Protein AF-A0A1S8DE30-F1 (afdb_m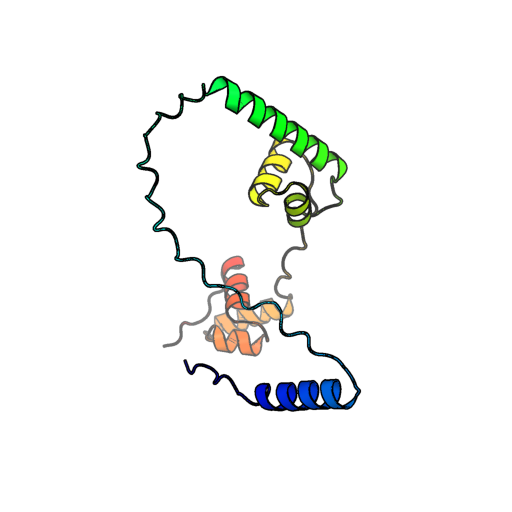onomer_lite)

Organism: NCBI:txid254161

Secondary structure (DSSP, 8-state):
-PPPP--THHHHHHHHHHHHHHHTT-------------------------PPP---HHHHHHHHHHHHHHHHHHHHHTTTTSBHHHHHHHHTS-HHHHHHHHHHHTPPPB---PPPPPPHHHHHHHHHHHHTT-BHHHHHHHHTS-HHHHHHHHHTTT--PBPP-

pLDDT: mean 80.25, std 13.82, range [50.91, 96.81]

Structure (mmCIF, N/CA/C/O backbone):
data_AF-A0A1S8DE30-F1
#
_entry.id   AF-A0A1S8DE30-F1
#
loop_
_atom_site.group_PDB
_atom_site.id
_atom_site.type_symbol
_atom_site.label_atom_id
_atom_site.label_alt_id
_atom_site.label_comp_id
_atom_site.label_asym_id
_atom_site.label_entity_id
_atom_site.label_seq_id
_atom_site.pdbx_PDB_ins_code
_atom_site.Cartn_x
_atom_site.Cartn_y
_atom_site.Cartn_z
_atom_site.occupancy
_atom_site.B_iso_or_equiv
_atom_site.auth_seq_id
_atom_site.auth_comp_id
_atom_site.auth_asym_id
_atom_site.auth_atom_id
_atom_site.pdbx_PDB_model_num
ATOM 1 N N . MET A 1 1 ? 29.738 1.395 7.035 1.00 50.91 1 MET A N 1
ATOM 2 C CA . MET A 1 1 ? 28.692 2.327 7.509 1.00 50.91 1 MET A CA 1
ATOM 3 C C . MET A 1 1 ? 29.311 3.195 8.593 1.00 50.91 1 MET A C 1
ATOM 5 O O . MET A 1 1 ? 29.483 2.715 9.705 1.00 50.91 1 MET A O 1
ATOM 9 N N . SER A 1 2 ? 29.746 4.409 8.253 1.00 53.31 2 SER A N 1
ATOM 10 C CA . SER A 1 2 ? 30.371 5.329 9.215 1.00 53.31 2 SER A CA 1
ATOM 11 C C . SER A 1 2 ? 29.299 5.981 10.086 1.00 53.31 2 SER A C 1
ATOM 13 O O . SER A 1 2 ? 28.306 6.486 9.565 1.00 53.31 2 SER A O 1
ATOM 15 N N . ARG A 1 3 ? 29.472 5.931 11.411 1.00 54.84 3 ARG A N 1
ATOM 16 C CA . ARG A 1 3 ? 28.614 6.641 12.370 1.00 54.84 3 ARG A CA 1
ATOM 17 C C . ARG A 1 3 ? 28.909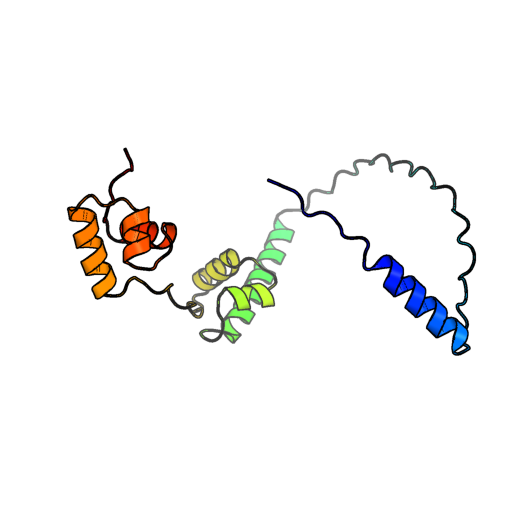 8.147 12.297 1.00 54.84 3 ARG A C 1
ATOM 19 O O . ARG A 1 3 ? 30.087 8.495 12.227 1.00 54.84 3 ARG A O 1
ATOM 26 N N . PRO A 1 4 ? 27.899 9.033 12.332 1.00 60.19 4 PRO A N 1
ATOM 27 C CA . PRO A 1 4 ? 28.143 10.464 12.463 1.00 60.19 4 PRO A CA 1
ATOM 28 C C . PRO A 1 4 ? 28.728 10.768 13.850 1.00 60.19 4 PRO A C 1
ATOM 30 O O . PRO A 1 4 ? 28.232 10.266 14.861 1.00 60.19 4 PRO A O 1
ATOM 33 N N . ALA A 1 5 ? 29.800 11.561 13.882 1.00 67.19 5 ALA A N 1
ATOM 34 C CA . ALA A 1 5 ? 30.389 12.079 15.110 1.00 67.19 5 ALA A CA 1
ATOM 35 C C . ALA A 1 5 ? 29.410 13.060 15.777 1.00 67.19 5 ALA A C 1
ATOM 37 O O . ALA A 1 5 ? 28.785 13.880 15.107 1.00 67.19 5 ALA A O 1
ATOM 38 N N . ILE A 1 6 ? 29.242 12.946 17.094 1.00 62.69 6 ILE A N 1
ATOM 39 C CA . ILE A 1 6 ? 28.456 13.899 17.880 1.00 62.69 6 ILE A CA 1
ATOM 40 C C . ILE A 1 6 ? 29.350 15.123 18.082 1.00 62.69 6 ILE A C 1
ATOM 42 O O . ILE A 1 6 ? 30.316 15.063 18.838 1.00 62.69 6 ILE A O 1
ATOM 46 N N . ASN A 1 7 ? 29.064 16.206 17.362 1.00 64.06 7 ASN A N 1
ATOM 47 C CA . ASN A 1 7 ? 29.792 17.464 17.502 1.00 64.06 7 ASN A CA 1
ATOM 48 C C . ASN A 1 7 ? 29.412 18.132 18.835 1.00 64.06 7 ASN A C 1
ATOM 50 O O . ASN A 1 7 ? 28.236 18.405 19.083 1.00 64.06 7 ASN A O 1
ATOM 54 N N . ASN A 1 8 ? 30.415 18.407 19.673 1.00 60.25 8 ASN A N 1
ATOM 55 C CA . ASN A 1 8 ? 30.275 19.068 20.978 1.00 60.25 8 ASN A CA 1
ATOM 56 C C . ASN A 1 8 ? 30.075 20.593 20.885 1.00 60.25 8 ASN A C 1
ATOM 58 O O . ASN A 1 8 ? 30.008 21.257 21.905 1.00 60.25 8 ASN A O 1
ATOM 62 N N . GLU A 1 9 ? 29.919 21.169 19.693 1.00 61.28 9 GLU A N 1
ATOM 63 C CA . GLU A 1 9 ? 29.808 22.628 19.496 1.00 61.28 9 GLU A CA 1
ATOM 64 C C . GLU A 1 9 ? 28.653 23.274 20.289 1.00 61.28 9 GLU A C 1
ATOM 66 O O . GLU A 1 9 ? 28.696 24.452 20.623 1.00 61.28 9 GLU A O 1
ATOM 71 N N . LYS A 1 10 ? 27.624 22.496 20.647 1.00 60.91 10 LYS A N 1
ATOM 72 C CA . LYS A 1 10 ? 26.464 22.979 21.413 1.00 60.91 10 LYS A CA 1
ATOM 73 C C . LYS A 1 10 ? 26.719 23.150 22.915 1.00 60.91 10 LYS A C 1
ATOM 75 O O . LYS A 1 10 ? 25.880 23.753 23.580 1.00 60.91 10 LYS A O 1
ATOM 80 N N . SER A 1 11 ? 27.801 22.599 23.476 1.00 62.44 11 SER A N 1
ATOM 81 C CA . SER A 1 11 ? 28.077 22.737 24.915 1.00 62.44 11 SER A CA 1
ATOM 82 C C . SER A 1 11 ? 28.593 24.126 25.278 1.00 62.44 11 SER A C 1
ATOM 84 O O . SER A 1 11 ? 28.222 24.652 26.327 1.00 62.44 11 SER A O 1
ATOM 86 N N . ASP A 1 12 ? 29.389 24.735 24.400 1.00 67.44 12 ASP A N 1
ATOM 87 C CA . ASP A 1 12 ? 29.989 26.051 24.646 1.00 67.44 12 ASP A CA 1
ATOM 88 C C . ASP A 1 12 ? 28.938 27.168 24.561 1.00 67.44 12 ASP A C 1
ATOM 90 O O . ASP A 1 12 ? 28.924 28.092 25.375 1.00 67.44 12 ASP A O 1
ATOM 94 N N . ASP A 1 13 ? 27.979 27.018 23.646 1.00 71.94 13 ASP A N 1
ATOM 95 C CA . ASP A 1 13 ? 26.865 27.954 23.455 1.00 71.94 13 ASP A CA 1
ATOM 96 C C . ASP A 1 13 ? 25.916 27.974 24.673 1.00 71.94 13 ASP A C 1
ATOM 98 O O . ASP A 1 13 ? 25.421 29.016 25.108 1.00 71.94 13 ASP A O 1
ATOM 102 N N . LEU A 1 14 ? 25.734 26.811 25.308 1.00 75.19 14 LEU A N 1
ATOM 103 C CA . LEU A 1 14 ? 24.974 26.655 26.550 1.00 75.19 14 LEU A CA 1
ATOM 104 C C . LEU A 1 14 ? 25.654 27.361 27.731 1.00 75.19 14 LEU A C 1
ATOM 106 O O . LEU A 1 14 ? 24.980 28.014 28.530 1.00 75.19 14 LEU A O 1
ATOM 110 N N . ALA A 1 15 ? 26.982 27.271 27.834 1.00 76.38 15 ALA A N 1
ATOM 111 C CA . ALA A 1 15 ? 27.740 27.949 28.882 1.00 76.38 15 ALA A CA 1
ATOM 112 C C . ALA A 1 15 ? 27.656 29.479 28.744 1.00 76.38 15 ALA A C 1
ATOM 114 O O . ALA A 1 15 ? 27.443 30.177 29.740 1.00 76.38 15 ALA A O 1
ATOM 115 N N . ALA A 1 16 ? 27.738 29.995 27.514 1.00 79.06 16 ALA A N 1
ATOM 116 C CA . ALA A 1 16 ? 27.579 31.419 27.229 1.00 79.06 16 ALA A CA 1
ATOM 117 C C . ALA A 1 16 ? 26.173 31.932 27.596 1.00 79.06 16 ALA A C 1
ATOM 119 O O . ALA A 1 16 ? 26.042 32.981 28.230 1.00 79.06 16 ALA A O 1
ATOM 120 N N . GLN A 1 17 ? 25.120 31.171 27.280 1.00 76.56 17 GLN A N 1
ATOM 121 C CA . GLN A 1 17 ? 23.740 31.522 27.639 1.00 76.56 17 GLN A CA 1
ATOM 122 C C . GLN A 1 17 ? 23.504 31.535 29.155 1.00 76.56 17 GLN A C 1
ATOM 124 O O . GLN A 1 17 ? 22.861 32.449 29.673 1.00 76.56 17 GLN A O 1
ATOM 129 N N . VAL A 1 18 ? 24.052 30.559 29.883 1.00 78.81 18 VAL A N 1
ATOM 130 C CA . VAL A 1 18 ? 23.961 30.493 31.351 1.00 78.81 18 VAL A CA 1
ATOM 131 C C . VAL A 1 18 ? 24.699 31.668 32.003 1.00 78.81 18 VAL A C 1
ATOM 133 O O . VAL A 1 18 ? 24.181 32.278 32.945 1.00 78.81 18 VAL A O 1
ATOM 136 N N . ALA A 1 19 ? 25.872 32.038 31.481 1.00 78.00 19 ALA A N 1
ATOM 137 C CA . ALA A 1 19 ? 26.628 33.197 31.949 1.00 78.00 19 ALA A CA 1
ATOM 138 C C . ALA A 1 19 ? 25.876 34.515 31.697 1.00 78.00 19 ALA A C 1
ATOM 140 O O . ALA A 1 19 ? 25.753 35.330 32.612 1.00 78.00 19 ALA A O 1
ATOM 141 N N . ALA A 1 20 ? 25.303 34.699 30.503 1.00 80.31 20 ALA A N 1
ATOM 142 C CA . ALA A 1 20 ? 24.502 35.876 30.167 1.00 80.31 20 ALA A CA 1
ATOM 143 C C . ALA A 1 20 ? 23.244 35.999 31.047 1.00 80.31 20 ALA A C 1
ATOM 145 O O . ALA A 1 20 ? 22.943 37.081 31.549 1.00 80.31 20 ALA A O 1
ATOM 146 N N . PHE A 1 21 ? 22.543 34.888 31.298 1.00 78.31 21 PHE A N 1
ATOM 147 C CA . PHE A 1 21 ? 21.377 34.855 32.185 1.00 78.31 21 PHE A CA 1
ATOM 148 C C . PHE A 1 21 ? 21.735 35.228 33.632 1.00 78.31 21 PHE A C 1
ATOM 150 O O . PHE A 1 21 ? 21.004 35.972 34.286 1.00 78.31 21 PHE A O 1
ATOM 157 N N . THR A 1 22 ? 22.889 34.761 34.114 1.00 76.38 22 THR A N 1
ATOM 158 C CA . THR A 1 22 ? 23.388 35.085 35.459 1.00 76.38 22 THR A CA 1
ATOM 159 C C . THR A 1 22 ? 23.822 36.554 35.556 1.00 76.38 22 THR A C 1
ATOM 161 O O . THR A 1 22 ? 23.494 37.227 36.531 1.00 76.38 22 THR A O 1
ATOM 164 N N . ALA A 1 23 ? 24.492 37.091 34.528 1.00 75.56 23 ALA A N 1
ATOM 165 C CA . ALA A 1 23 ? 24.894 38.500 34.456 1.00 75.56 23 ALA A CA 1
ATOM 166 C C . ALA A 1 23 ? 23.694 39.464 34.388 1.00 75.56 23 ALA A C 1
ATOM 168 O O . ALA A 1 23 ? 23.752 40.559 34.941 1.00 75.56 23 ALA A O 1
ATOM 169 N N . ALA A 1 24 ? 22.582 39.039 33.781 1.00 76.81 24 ALA A N 1
ATOM 170 C CA . ALA A 1 24 ? 21.322 39.784 33.741 1.00 76.81 24 ALA A CA 1
ATOM 171 C C . ALA A 1 24 ? 20.538 39.767 35.075 1.00 76.81 24 ALA A C 1
ATOM 173 O O . ALA A 1 24 ? 19.397 40.225 35.127 1.00 76.81 24 ALA A O 1
ATOM 174 N N . GLY A 1 25 ? 21.118 39.230 36.155 1.00 76.25 25 GLY A N 1
ATOM 175 C CA . GLY A 1 25 ? 20.482 39.144 37.473 1.00 76.25 25 GLY A CA 1
ATOM 176 C C . GLY A 1 25 ? 19.548 37.942 37.646 1.00 76.25 25 GLY A C 1
ATOM 177 O O . GLY A 1 25 ? 18.844 37.849 38.655 1.00 76.25 25 GLY A O 1
ATOM 178 N N . GLY A 1 26 ? 19.540 37.003 36.695 1.00 71.12 26 GLY A N 1
ATOM 179 C CA . GLY A 1 26 ? 18.813 35.745 36.808 1.00 71.12 26 GLY A CA 1
ATOM 180 C C . GLY A 1 26 ? 19.397 34.868 37.917 1.00 71.12 26 GLY A C 1
ATOM 181 O O . GLY A 1 26 ? 20.573 34.509 37.898 1.00 71.12 26 GLY A O 1
ATOM 182 N N . LYS A 1 27 ? 18.575 34.491 38.900 1.00 73.06 27 LYS A N 1
ATOM 183 C CA . LYS A 1 27 ? 18.971 33.534 39.943 1.00 73.06 27 LYS A CA 1
ATOM 184 C C . LYS A 1 27 ? 18.755 32.108 39.451 1.00 73.06 27 LYS A C 1
ATOM 186 O O . LYS A 1 27 ? 17.619 31.649 39.349 1.00 73.06 27 LYS A O 1
ATOM 191 N N . ILE A 1 28 ? 19.846 31.388 39.212 1.00 67.25 28 ILE A N 1
ATOM 192 C CA . ILE A 1 28 ? 19.812 29.935 39.032 1.00 67.25 28 ILE A CA 1
ATOM 193 C C . ILE A 1 28 ? 19.680 29.321 40.423 1.00 67.25 28 ILE A C 1
ATOM 195 O O . ILE A 1 28 ? 20.636 29.249 41.193 1.00 67.25 28 ILE A O 1
ATOM 199 N N . THR A 1 29 ? 18.464 28.919 40.775 1.00 67.12 29 THR A N 1
ATOM 200 C CA . THR A 1 29 ? 18.223 28.134 41.982 1.00 67.12 29 THR A CA 1
ATOM 201 C C . THR A 1 29 ? 18.717 26.717 41.714 1.00 67.12 29 THR A C 1
ATOM 203 O O . THR A 1 29 ? 18.070 25.942 41.014 1.00 67.12 29 THR A O 1
ATOM 206 N N . GLN A 1 30 ? 19.903 26.379 42.231 1.00 62.41 30 GLN A N 1
ATOM 207 C CA . GLN A 1 30 ? 20.308 24.981 42.332 1.00 62.41 30 GLN A CA 1
ATOM 208 C C . GLN A 1 30 ? 19.260 24.282 43.198 1.00 62.41 30 GLN A C 1
ATOM 210 O O . GLN A 1 30 ? 19.099 24.601 44.378 1.00 62.41 30 GLN A O 1
ATOM 215 N N . GLY A 1 31 ? 18.472 23.409 42.570 1.00 64.31 31 GLY A N 1
ATOM 216 C CA . GLY A 1 31 ? 17.472 22.614 43.268 1.00 64.31 31 GLY A CA 1
ATOM 217 C C . GLY A 1 31 ? 18.119 21.828 44.414 1.00 64.31 31 GLY A C 1
ATOM 218 O O . GLY A 1 31 ? 19.320 21.553 44.365 1.00 64.31 31 GLY A O 1
ATOM 219 N N . PRO A 1 32 ? 17.348 21.480 45.456 1.00 63.12 32 PRO A N 1
ATOM 220 C CA . PRO A 1 32 ? 17.868 20.766 46.612 1.00 63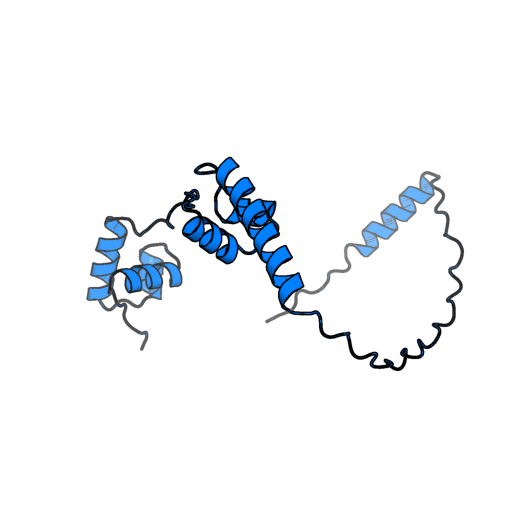.12 32 PRO A CA 1
ATOM 221 C C . PRO A 1 32 ? 18.627 19.512 46.175 1.00 63.12 32 PRO A C 1
ATOM 223 O O . PRO A 1 32 ? 18.161 18.759 45.318 1.00 63.12 32 PRO A O 1
ATOM 226 N N . GLU A 1 33 ? 19.801 19.312 46.773 1.00 63.75 33 GLU A N 1
ATOM 227 C CA . GLU A 1 33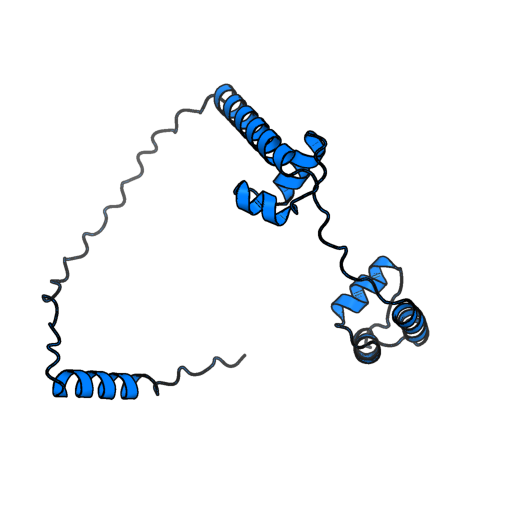 ? 20.683 18.183 46.508 1.00 63.75 33 GLU A CA 1
ATOM 228 C C . GLU A 1 33 ? 19.894 16.877 46.693 1.00 63.75 33 GLU A C 1
ATOM 230 O O . GLU A 1 33 ? 19.475 16.518 47.800 1.00 63.75 33 GLU A O 1
ATOM 235 N N . LEU A 1 34 ? 19.605 16.197 45.579 1.00 64.81 34 LEU A N 1
ATOM 236 C CA . LEU A 1 34 ? 18.883 14.932 45.585 1.00 64.81 34 LEU A CA 1
ATOM 237 C C . LEU A 1 34 ? 19.763 13.898 46.285 1.00 64.81 34 LEU A C 1
ATOM 239 O O . LEU A 1 34 ? 20.631 13.284 45.665 1.00 64.81 34 LEU A O 1
ATOM 243 N N . LYS A 1 35 ? 19.527 13.694 47.586 1.00 69.00 35 LYS A N 1
ATOM 244 C CA . LYS A 1 35 ? 20.084 12.563 48.330 1.00 69.00 35 LYS A CA 1
ATOM 245 C C . LYS A 1 35 ? 19.737 11.301 47.552 1.00 69.00 35 LYS A C 1
ATOM 247 O O . LYS A 1 35 ? 18.564 10.935 47.459 1.00 69.00 35 LYS A O 1
ATOM 252 N N . GLN A 1 36 ? 20.747 10.661 46.963 1.00 62.53 36 GLN A N 1
ATOM 253 C CA . GLN A 1 36 ? 20.568 9.383 46.290 1.00 62.53 36 GLN A CA 1
ATOM 254 C C . GLN A 1 36 ? 20.073 8.381 47.327 1.00 62.53 36 GLN A C 1
ATOM 256 O O . GLN A 1 36 ? 20.827 7.891 48.166 1.00 62.53 36 GLN A O 1
ATOM 261 N N . VAL A 1 37 ? 18.770 8.115 47.299 1.00 69.50 37 VAL A N 1
ATOM 262 C CA . VAL A 1 37 ? 18.167 7.069 48.113 1.00 69.50 37 VAL A CA 1
ATOM 263 C C . VAL A 1 37 ? 18.811 5.757 47.665 1.00 69.50 37 VAL A C 1
ATOM 265 O O . VAL A 1 37 ? 18.779 5.467 46.463 1.00 69.50 37 VAL A O 1
ATOM 268 N N . PRO A 1 38 ? 19.394 4.958 48.579 1.00 70.50 38 PRO A N 1
ATOM 269 C CA . PRO A 1 38 ? 19.910 3.646 48.238 1.00 70.50 38 PRO A CA 1
ATOM 270 C C . PRO A 1 38 ? 18.811 2.882 47.515 1.00 70.50 38 PRO A C 1
ATOM 272 O O . PRO A 1 38 ? 17.710 2.700 48.044 1.00 70.50 38 PRO A O 1
ATOM 275 N N . ARG A 1 39 ? 19.088 2.499 46.267 1.00 63.56 39 ARG A N 1
ATOM 276 C CA . ARG A 1 39 ? 18.155 1.754 45.430 1.00 63.56 39 ARG A CA 1
ATOM 277 C C . ARG A 1 39 ? 17.817 0.474 46.183 1.00 63.56 39 ARG A C 1
ATOM 279 O O . ARG A 1 39 ? 18.631 -0.445 46.221 1.00 63.56 39 ARG A O 1
ATOM 286 N N . ARG A 1 40 ? 16.636 0.431 46.815 1.00 65.00 40 ARG A N 1
ATOM 287 C CA . ARG A 1 40 ? 16.109 -0.794 47.418 1.00 65.00 40 ARG A CA 1
ATOM 288 C C . ARG A 1 40 ? 16.236 -1.877 46.357 1.00 65.00 40 ARG A C 1
ATOM 290 O O . ARG A 1 40 ? 15.678 -1.725 45.266 1.00 65.00 40 ARG A O 1
ATOM 297 N N . GLN A 1 41 ? 17.004 -2.926 46.653 1.00 65.88 41 GLN A N 1
ATOM 298 C CA . GLN A 1 41 ? 16.962 -4.137 45.853 1.00 65.88 41 GLN A CA 1
ATOM 299 C C . GLN A 1 41 ? 15.502 -4.562 45.854 1.00 65.88 41 GLN A C 1
ATOM 301 O O . GLN A 1 41 ? 14.922 -4.857 46.900 1.00 65.88 41 GLN A O 1
ATOM 306 N N . ARG A 1 42 ? 14.875 -4.439 44.687 1.00 62.00 42 ARG A N 1
ATOM 307 C CA . ARG A 1 42 ? 13.512 -4.882 44.472 1.00 62.00 42 ARG A CA 1
ATOM 308 C C . ARG A 1 42 ? 13.599 -6.389 44.636 1.00 62.00 42 ARG A C 1
ATOM 310 O O . ARG A 1 42 ? 14.056 -7.062 43.720 1.00 62.00 42 ARG A O 1
ATOM 317 N N . SER A 1 43 ? 13.262 -6.897 45.818 1.00 65.62 43 SER A N 1
ATOM 318 C CA . SER A 1 43 ? 12.930 -8.302 45.959 1.00 65.62 43 SER A CA 1
ATOM 319 C C . SER A 1 43 ? 11.860 -8.545 44.911 1.00 65.62 43 SER A C 1
ATOM 321 O O . SER A 1 43 ? 10.789 -7.932 44.944 1.00 65.62 43 SER A O 1
ATOM 323 N N . GLU A 1 44 ? 12.219 -9.312 43.884 1.00 59.06 44 GLU A N 1
ATOM 324 C CA . GLU A 1 44 ? 11.258 -9.740 42.889 1.00 59.06 44 GLU A CA 1
ATOM 325 C C . GLU A 1 44 ? 10.106 -10.353 43.681 1.00 59.06 44 GLU A C 1
ATOM 327 O O . GLU A 1 44 ? 10.357 -11.220 44.528 1.00 59.06 44 GLU A O 1
ATOM 332 N N . PRO A 1 45 ? 8.863 -9.866 43.524 1.00 58.94 45 PRO A N 1
ATOM 333 C CA . PRO A 1 45 ? 7.743 -10.575 44.094 1.00 58.94 45 PRO A CA 1
ATOM 334 C C . PRO A 1 45 ? 7.795 -11.945 43.437 1.00 58.94 45 PRO A C 1
ATOM 336 O O . PRO A 1 45 ? 7.502 -12.066 42.248 1.00 58.94 45 PRO A O 1
ATOM 339 N N . LYS A 1 46 ? 8.259 -12.946 44.197 1.00 58.72 46 LYS A N 1
ATOM 340 C CA . LYS A 1 46 ? 8.206 -14.356 43.836 1.00 58.72 46 LYS A CA 1
ATOM 341 C C . LYS A 1 46 ? 6.772 -14.544 43.395 1.00 58.72 46 LYS A C 1
ATOM 343 O O . LYS A 1 46 ? 5.869 -14.394 44.220 1.00 58.72 46 LYS A O 1
ATOM 348 N N . ALA A 1 47 ? 6.579 -14.666 42.085 1.00 53.84 47 ALA A N 1
ATOM 349 C CA . ALA A 1 47 ? 5.269 -14.725 41.489 1.00 53.84 47 ALA A CA 1
ATOM 350 C C . ALA A 1 47 ? 4.611 -15.944 42.117 1.00 53.84 47 ALA A C 1
ATOM 352 O O . ALA A 1 47 ? 4.890 -17.078 41.744 1.00 53.84 47 ALA A O 1
ATOM 353 N N . ALA A 1 48 ? 3.797 -15.709 43.143 1.00 56.34 48 ALA A N 1
ATOM 354 C CA . ALA A 1 48 ? 2.768 -16.639 43.503 1.00 56.34 48 ALA A CA 1
ATOM 355 C C . ALA A 1 48 ? 1.926 -16.689 42.235 1.00 56.34 48 ALA A C 1
ATOM 357 O O . ALA A 1 48 ? 1.167 -15.756 41.955 1.00 56.34 48 ALA A O 1
ATOM 358 N N . GLU A 1 49 ? 2.175 -17.711 41.418 1.00 57.78 49 GLU A N 1
ATOM 359 C CA . GLU A 1 49 ? 1.262 -18.229 40.416 1.00 57.78 49 GLU A CA 1
ATOM 360 C C . GLU A 1 49 ? -0.057 -18.481 41.140 1.00 57.78 49 GLU A C 1
ATOM 362 O O . GLU A 1 49 ? -0.395 -19.584 41.553 1.00 57.78 49 GLU A O 1
ATOM 367 N N . ARG A 1 50 ? -0.819 -17.413 41.366 1.00 57.38 50 ARG A N 1
ATOM 368 C CA . ARG A 1 50 ? -2.251 -17.542 41.478 1.00 57.38 50 ARG A CA 1
ATOM 369 C C . ARG A 1 50 ? -2.654 -18.010 40.088 1.00 57.38 50 ARG A C 1
ATOM 371 O O . ARG A 1 50 ? -2.447 -17.236 39.144 1.00 57.38 50 ARG A O 1
ATOM 378 N N . PRO A 1 51 ? -3.158 -19.244 39.923 1.00 60.75 51 PRO A N 1
ATOM 379 C CA . PRO A 1 51 ? -3.739 -19.629 38.653 1.00 60.75 51 PRO A CA 1
ATOM 380 C C . PRO A 1 51 ? -4.768 -18.552 38.328 1.00 60.75 51 PRO A C 1
ATOM 382 O O . PRO A 1 51 ? -5.653 -18.262 39.139 1.00 60.75 51 PRO A O 1
ATOM 385 N N . ARG A 1 52 ? -4.589 -17.871 37.190 1.00 61.75 52 ARG A N 1
ATOM 386 C CA . ARG A 1 52 ? -5.627 -16.969 36.695 1.00 61.75 52 ARG A CA 1
ATOM 387 C C . ARG A 1 52 ? -6.888 -17.828 36.640 1.00 61.75 52 ARG A C 1
ATOM 389 O O . ARG A 1 52 ? -6.823 -18.892 36.020 1.00 61.75 52 ARG A O 1
ATOM 396 N N . PRO A 1 53 ? -7.984 -17.449 37.320 1.00 63.97 53 PRO A N 1
ATOM 397 C CA . PRO A 1 53 ? -9.208 -18.219 37.206 1.00 63.97 53 PRO A CA 1
ATOM 398 C C . PRO A 1 53 ? -9.522 -18.320 35.709 1.00 63.97 53 PRO A C 1
ATOM 400 O O . PRO A 1 53 ? -9.405 -17.301 35.019 1.00 63.97 53 PRO A O 1
ATOM 403 N N . PRO A 1 54 ? -9.819 -19.520 35.180 1.00 60.03 54 PRO A N 1
ATOM 404 C CA . PRO A 1 54 ? -10.136 -19.672 33.771 1.00 60.03 54 PRO A CA 1
ATOM 405 C C . PRO A 1 54 ? -11.303 -18.736 33.476 1.00 60.03 54 PRO A C 1
ATOM 407 O O . PRO A 1 54 ? -12.395 -18.908 34.024 1.00 60.03 54 PRO A O 1
ATOM 410 N N . SER A 1 55 ? -11.065 -17.691 32.678 1.00 58.25 55 SER A N 1
ATOM 411 C CA . SER A 1 55 ? -12.157 -16.841 32.235 1.00 58.25 55 SER A CA 1
ATOM 412 C C . SER A 1 55 ? -13.092 -17.740 31.440 1.00 58.25 55 SER A C 1
ATOM 414 O O . SER A 1 55 ? -12.695 -18.402 30.482 1.00 58.25 55 SER A O 1
ATOM 416 N N . THR A 1 56 ? -14.331 -17.873 31.907 1.00 57.56 56 THR A N 1
ATOM 417 C CA . THR A 1 56 ? -15.321 -18.698 31.220 1.00 57.56 56 THR A CA 1
ATOM 418 C C . THR A 1 56 ? -15.491 -18.147 29.798 1.00 57.56 56 THR A C 1
ATOM 420 O O . THR A 1 56 ? -15.921 -16.996 29.667 1.00 57.56 56 THR A O 1
ATOM 423 N N . PRO A 1 57 ? -15.213 -18.927 28.735 1.00 58.97 57 PRO A N 1
ATOM 424 C CA . PRO A 1 57 ? -15.141 -18.425 27.355 1.00 58.97 57 PRO A CA 1
ATOM 425 C C . PRO A 1 57 ? -16.436 -17.741 26.887 1.00 58.97 57 PRO A C 1
ATOM 427 O O . PRO A 1 57 ? -16.412 -16.804 26.093 1.00 58.97 57 PRO A O 1
ATOM 430 N N . LYS A 1 58 ? -17.580 -18.126 27.466 1.00 58.09 58 LYS A N 1
ATOM 431 C CA . LYS A 1 58 ? -18.895 -17.547 27.154 1.00 58.09 58 LYS A CA 1
ATOM 432 C C . LYS A 1 58 ? -19.030 -16.057 27.515 1.00 58.09 58 LYS A C 1
ATOM 434 O O . LYS A 1 58 ? -19.778 -15.342 26.849 1.00 58.09 58 LYS A O 1
ATOM 439 N N . GLN A 1 59 ? -18.333 -15.561 28.542 1.00 58.47 59 GLN A N 1
ATOM 440 C CA . GLN A 1 59 ? -18.436 -14.145 28.928 1.00 58.47 59 GLN A CA 1
ATOM 441 C C . GLN A 1 59 ? -17.588 -13.226 28.039 1.00 58.47 59 GLN A C 1
ATOM 443 O O . GLN A 1 59 ? -18.028 -12.117 27.726 1.00 58.47 59 GLN A O 1
ATOM 448 N N . ASP A 1 60 ? -16.432 -13.690 27.569 1.00 60.50 60 ASP A N 1
ATOM 449 C CA . ASP A 1 60 ? -15.546 -12.890 26.718 1.00 60.50 60 ASP A CA 1
ATOM 450 C C . ASP A 1 60 ? -16.106 -12.741 25.292 1.00 60.50 60 ASP A C 1
ATOM 452 O O . ASP A 1 60 ? -16.053 -11.653 24.709 1.00 60.50 60 ASP A O 1
ATOM 456 N N . GLU A 1 61 ? -16.773 -13.774 24.768 1.00 65.56 61 GLU A N 1
ATOM 457 C CA . GLU A 1 61 ? -17.424 -13.724 23.453 1.00 65.56 61 GLU A CA 1
ATOM 458 C C . GLU A 1 61 ? -18.563 -12.698 23.376 1.00 65.56 61 GLU A C 1
ATOM 460 O O . GLU A 1 61 ? -18.707 -11.990 22.374 1.00 65.56 61 GLU A O 1
ATOM 465 N N . SER A 1 62 ? -19.371 -12.581 24.433 1.00 73.00 62 SER A N 1
ATOM 466 C CA . SER A 1 62 ? -20.495 -11.635 24.464 1.00 73.00 62 SER A CA 1
ATOM 467 C C . SER A 1 62 ? -20.024 -10.175 24.446 1.00 73.00 62 SER A C 1
ATOM 469 O O . SER A 1 62 ? -20.565 -9.348 23.704 1.00 73.00 62 SER A O 1
ATOM 471 N N . LYS A 1 63 ? -18.955 -9.860 25.190 1.00 78.00 63 LYS A N 1
ATOM 472 C CA . LYS A 1 63 ? -18.336 -8.527 25.208 1.00 78.00 63 LYS A CA 1
ATOM 473 C C . LYS A 1 63 ? -17.651 -8.206 23.881 1.00 78.00 63 LYS A C 1
ATOM 475 O O . LYS A 1 63 ? -17.790 -7.087 23.384 1.00 78.00 63 LYS A O 1
ATOM 480 N N . ALA A 1 64 ? -16.965 -9.179 23.281 1.00 78.44 64 ALA A N 1
ATOM 481 C CA . ALA A 1 64 ? -16.330 -9.021 21.976 1.00 78.44 64 ALA A CA 1
ATOM 482 C C . ALA A 1 64 ? -17.359 -8.726 20.871 1.00 78.44 64 ALA A C 1
ATOM 484 O O . ALA A 1 64 ? -17.188 -7.771 20.111 1.00 78.44 64 ALA A O 1
ATOM 485 N N . LYS A 1 65 ? -18.472 -9.472 20.830 1.00 82.19 65 LYS A N 1
ATOM 486 C CA . LYS A 1 65 ? -19.576 -9.225 19.886 1.00 82.19 65 LYS A CA 1
ATOM 487 C C . LYS A 1 65 ? -20.206 -7.847 20.084 1.00 82.19 65 LYS A C 1
ATOM 489 O O . LYS A 1 65 ? -20.467 -7.153 19.103 1.00 82.19 65 LYS A O 1
ATOM 494 N N . LYS A 1 66 ? -20.408 -7.414 21.334 1.00 85.62 66 LYS A N 1
ATOM 495 C CA . LYS A 1 66 ? -20.942 -6.075 21.635 1.00 85.62 66 LYS A CA 1
ATOM 496 C C . LYS A 1 66 ? -20.025 -4.964 21.112 1.00 85.62 66 LYS A C 1
ATOM 498 O O . LYS A 1 66 ? -20.509 -4.041 20.466 1.00 85.62 66 LYS A O 1
ATOM 503 N N . ARG A 1 67 ? -18.709 -5.085 21.319 1.00 85.31 67 ARG A N 1
ATOM 504 C CA . ARG A 1 67 ? -17.715 -4.136 20.786 1.00 85.31 67 ARG A CA 1
ATOM 505 C C . ARG A 1 67 ? -17.706 -4.085 19.259 1.00 85.31 67 ARG A C 1
ATOM 507 O O . ARG A 1 67 ? -17.659 -3.001 18.692 1.00 85.31 67 ARG A O 1
ATOM 514 N N . GLN A 1 68 ? -17.795 -5.234 18.588 1.00 83.56 68 GLN A N 1
ATOM 515 C CA . GLN A 1 68 ? -17.848 -5.272 17.122 1.00 83.56 68 GLN A CA 1
ATOM 516 C C . GLN A 1 68 ? -19.081 -4.558 16.561 1.00 83.56 68 GLN A C 1
ATOM 518 O O . GLN A 1 68 ? -18.956 -3.841 15.574 1.00 83.56 68 GLN A O 1
ATOM 523 N N . ARG A 1 69 ? -20.246 -4.705 17.206 1.00 86.00 69 ARG A N 1
ATOM 524 C CA . ARG A 1 69 ? -21.461 -3.972 16.819 1.00 86.00 69 ARG A CA 1
ATOM 525 C C . ARG A 1 69 ? -21.296 -2.463 16.984 1.00 86.00 69 ARG A C 1
ATOM 527 O O . ARG A 1 69 ? -21.609 -1.729 16.060 1.00 86.00 69 ARG A O 1
ATOM 534 N N . GLN A 1 70 ? -20.720 -2.018 18.102 1.00 88.75 70 GLN A N 1
ATOM 535 C CA . GLN A 1 70 ? -20.421 -0.596 18.318 1.00 88.75 70 GLN A CA 1
ATOM 536 C C . GLN A 1 70 ? -19.461 -0.044 17.258 1.00 88.75 70 GLN A C 1
ATOM 538 O O . GLN A 1 70 ? -19.679 1.037 16.724 1.00 88.75 70 GLN A O 1
ATOM 543 N N . HIS A 1 71 ? -18.415 -0.797 16.907 1.00 86.00 71 HIS A N 1
ATOM 544 C CA . HIS A 1 71 ? -17.495 -0.385 15.846 1.00 86.00 71 HIS A CA 1
ATOM 545 C C . HIS A 1 71 ? -18.208 -0.292 14.490 1.00 86.00 71 HIS A C 1
ATOM 547 O O . HIS A 1 71 ? -17.967 0.653 13.748 1.00 86.00 71 HIS A O 1
ATOM 553 N N . ALA A 1 72 ? -19.110 -1.227 14.179 1.00 84.69 72 ALA A N 1
ATOM 554 C CA . ALA A 1 72 ? -19.901 -1.196 12.951 1.00 84.69 72 ALA A CA 1
ATOM 555 C C . ALA A 1 72 ? -20.870 -0.001 12.895 1.00 84.69 72 ALA A C 1
ATOM 557 O O . ALA A 1 72 ? -21.003 0.626 11.846 1.00 84.69 72 ALA A O 1
ATOM 558 N N . GLU A 1 73 ? -21.506 0.353 14.014 1.00 89.19 73 GLU A N 1
ATOM 559 C CA . GLU A 1 73 ? -22.359 1.546 14.119 1.00 89.19 73 GLU A CA 1
ATOM 560 C C . GLU A 1 73 ? -21.565 2.829 13.857 1.00 89.19 73 GLU A C 1
ATOM 562 O O . GLU A 1 73 ? -21.981 3.661 13.051 1.00 89.19 73 GLU A O 1
ATOM 567 N N . ILE A 1 74 ? -20.381 2.954 14.465 1.00 87.38 74 ILE A N 1
ATOM 568 C CA . ILE A 1 74 ? -19.480 4.083 14.212 1.00 87.38 74 ILE A CA 1
ATOM 569 C C . ILE A 1 74 ? -19.069 4.101 12.736 1.00 87.38 74 ILE A C 1
ATOM 571 O O . ILE A 1 74 ? -19.143 5.147 12.101 1.00 87.38 74 ILE A O 1
ATOM 575 N N . MET A 1 75 ? -18.706 2.960 12.146 1.00 87.62 75 MET A N 1
ATOM 576 C CA . MET A 1 75 ? -18.324 2.892 10.731 1.00 87.62 75 MET A CA 1
ATOM 577 C C . MET A 1 75 ? -19.450 3.327 9.785 1.00 87.62 75 MET A C 1
ATOM 579 O O . MET A 1 75 ? -19.170 4.069 8.848 1.00 87.62 75 MET A O 1
ATOM 583 N N . ARG A 1 76 ? -20.709 2.948 10.048 1.00 87.94 76 ARG A N 1
ATOM 584 C CA . ARG A 1 76 ? -21.864 3.415 9.255 1.00 87.94 76 ARG A CA 1
ATOM 585 C C . ARG A 1 76 ? -22.023 4.931 9.269 1.00 87.94 76 ARG A C 1
ATOM 587 O O . ARG A 1 76 ? -22.390 5.506 8.254 1.00 87.94 76 ARG A O 1
ATOM 594 N N . SER A 1 77 ? -21.709 5.601 10.380 1.00 88.06 77 SER A N 1
ATOM 595 C CA . SER A 1 77 ? -21.789 7.071 10.430 1.00 88.06 77 SER A CA 1
ATOM 596 C C . SER A 1 77 ? -20.776 7.782 9.517 1.00 88.06 77 SER A C 1
ATOM 598 O O . SER A 1 77 ? -20.960 8.954 9.185 1.00 88.06 77 SER A O 1
ATOM 600 N N . TYR A 1 78 ? -19.736 7.068 9.073 1.00 85.00 78 TYR A N 1
ATOM 601 C CA . TYR A 1 78 ? -18.651 7.581 8.232 1.00 85.00 78 TYR A CA 1
ATOM 602 C C . TYR A 1 78 ? -18.579 6.916 6.851 1.00 85.00 78 TYR A C 1
ATOM 604 O O . TYR A 1 78 ? -17.568 7.054 6.154 1.00 85.00 78 TYR A O 1
ATOM 612 N N . GLU A 1 79 ? -19.634 6.208 6.450 1.00 85.56 79 GLU A N 1
ATOM 613 C CA . GLU A 1 79 ? -19.707 5.505 5.171 1.00 85.56 79 GLU A CA 1
ATOM 614 C C . GLU A 1 79 ? -19.395 6.439 3.990 1.00 85.56 79 GLU A C 1
ATOM 616 O O . GLU A 1 79 ? -19.904 7.558 3.901 1.00 85.56 79 GLU A O 1
ATOM 621 N N . GLY A 1 80 ? -18.472 6.010 3.124 1.00 78.81 80 GLY A N 1
ATOM 622 C CA . GLY A 1 80 ? -18.006 6.760 1.954 1.00 78.81 80 GLY A CA 1
ATOM 623 C C . GLY A 1 80 ? -17.187 8.028 2.238 1.00 78.81 80 GLY A C 1
ATOM 624 O O . GLY A 1 80 ? -16.648 8.614 1.301 1.00 78.81 80 GLY A O 1
ATOM 625 N N . ARG A 1 81 ? -17.053 8.462 3.500 1.00 84.50 81 ARG A N 1
ATOM 626 C CA . ARG A 1 81 ? -16.385 9.729 3.864 1.00 84.50 81 ARG A CA 1
ATOM 627 C C . ARG A 1 81 ? -14.937 9.554 4.288 1.00 84.50 81 ARG A C 1
ATOM 629 O O . ARG A 1 81 ? -14.114 10.413 3.994 1.00 84.50 81 ARG A O 1
ATOM 636 N N . LEU A 1 82 ? -14.640 8.465 4.993 1.00 87.38 82 LEU A N 1
ATOM 637 C CA . LEU A 1 82 ? -13.319 8.212 5.564 1.00 87.38 82 LEU A CA 1
ATOM 638 C C . LEU A 1 82 ? -12.643 7.010 4.914 1.00 87.38 82 LEU A C 1
ATOM 640 O O . LEU A 1 82 ? -13.282 6.038 4.502 1.00 87.38 82 LEU A O 1
ATOM 644 N N . SER A 1 83 ? -11.318 7.071 4.853 1.00 88.50 83 SER A N 1
ATOM 645 C CA . SER A 1 83 ? -10.473 5.956 4.452 1.00 88.50 83 SER A CA 1
ATOM 646 C C . SER A 1 83 ? -10.315 4.930 5.579 1.00 88.50 83 SER A C 1
ATOM 648 O O . SER A 1 83 ? -10.546 5.198 6.759 1.00 88.50 83 SER A O 1
ATOM 650 N N . ALA A 1 84 ? -9.850 3.729 5.224 1.00 88.38 84 ALA A N 1
ATOM 651 C CA . ALA A 1 84 ? -9.608 2.666 6.202 1.00 88.38 84 ALA A CA 1
ATOM 652 C C . ALA A 1 84 ? -8.548 3.046 7.254 1.00 88.38 84 ALA A C 1
ATOM 654 O O . ALA A 1 84 ? -8.577 2.514 8.359 1.00 88.38 84 ALA A O 1
ATOM 655 N N . GLU A 1 85 ? -7.603 3.927 6.907 1.00 88.56 85 GLU A N 1
ATOM 656 C CA . GLU A 1 85 ? -6.559 4.413 7.821 1.00 88.56 85 GLU A CA 1
ATOM 657 C C . GLU A 1 85 ? -7.135 5.379 8.862 1.00 88.56 85 GLU A C 1
ATOM 659 O O . GLU A 1 85 ? -6.834 5.257 10.046 1.00 88.56 85 GLU A O 1
ATOM 664 N N . GLU A 1 86 ? -8.015 6.286 8.443 1.00 88.38 86 GLU A N 1
ATOM 665 C CA . GLU A 1 86 ? -8.669 7.241 9.345 1.00 88.38 86 GLU A CA 1
ATOM 666 C C . GLU A 1 86 ? -9.644 6.530 10.287 1.00 88.38 86 GLU A C 1
ATOM 668 O O . GLU A 1 86 ? -9.624 6.760 11.495 1.00 88.38 86 GLU A O 1
ATOM 673 N N . LEU A 1 87 ? -10.431 5.583 9.765 1.00 90.19 87 LEU A N 1
ATOM 674 C CA . LEU A 1 87 ? -11.301 4.739 10.588 1.00 90.19 87 LEU A CA 1
ATOM 675 C C . LEU A 1 87 ? -10.506 3.894 11.592 1.00 90.19 87 LEU A C 1
ATOM 677 O O . LEU A 1 87 ? -10.937 3.723 12.730 1.00 90.19 87 LEU A O 1
ATOM 681 N N . ALA A 1 88 ? -9.336 3.387 11.195 1.00 92.56 88 ALA A N 1
ATOM 682 C CA . ALA A 1 88 ? -8.446 2.646 12.085 1.00 92.56 88 ALA A CA 1
ATOM 683 C C . ALA A 1 88 ? -7.926 3.523 13.233 1.00 92.56 88 ALA A C 1
ATOM 685 O O . ALA A 1 88 ? -7.881 3.063 14.375 1.00 92.56 88 ALA A O 1
ATOM 686 N N . ALA A 1 89 ? -7.593 4.785 12.947 1.00 91.50 89 ALA A N 1
ATOM 687 C CA . ALA A 1 89 ? -7.161 5.749 13.954 1.00 91.50 89 ALA A CA 1
ATOM 688 C C . ALA A 1 89 ? -8.285 6.104 14.942 1.00 91.50 89 ALA A C 1
ATOM 690 O O . ALA A 1 89 ? -8.047 6.108 16.145 1.00 91.50 89 ALA A O 1
ATOM 691 N N . ILE A 1 90 ? -9.513 6.331 14.459 1.00 90.75 90 ILE A N 1
ATOM 692 C CA . ILE A 1 90 ? -10.673 6.666 15.308 1.00 90.75 90 ILE A CA 1
ATOM 693 C C . ILE A 1 90 ? -11.055 5.494 16.217 1.00 90.75 90 ILE A C 1
ATOM 695 O O . ILE A 1 90 ? -11.329 5.673 17.400 1.00 90.75 90 ILE A O 1
ATOM 699 N N . LEU A 1 91 ? -11.083 4.283 15.661 1.00 90.94 91 LEU A N 1
ATOM 700 C CA . LEU A 1 91 ? -11.509 3.083 16.380 1.00 90.94 91 LEU A CA 1
ATOM 701 C C . LEU A 1 91 ? -10.377 2.438 17.194 1.00 90.94 91 LEU A C 1
ATOM 703 O O . LEU A 1 91 ? -10.627 1.463 17.901 1.00 90.94 91 LEU A O 1
ATOM 707 N N . CYS A 1 92 ? -9.145 2.950 17.093 1.00 90.75 92 CYS A N 1
ATOM 708 C CA . CYS A 1 92 ? -7.939 2.369 17.692 1.00 90.75 92 CYS A CA 1
ATOM 709 C C . CYS A 1 92 ? -7.766 0.873 17.358 1.00 90.75 92 CYS A C 1
ATOM 711 O O . CYS A 1 92 ? -7.420 0.060 18.219 1.00 90.75 92 CYS A O 1
ATOM 713 N N . VAL A 1 93 ? -8.024 0.491 16.105 1.00 93.19 93 VAL A N 1
ATOM 714 C CA . VAL A 1 93 ? -7.896 -0.893 15.612 1.00 93.19 93 VAL A CA 1
ATOM 715 C C . VAL A 1 93 ? -7.036 -0.956 14.356 1.00 93.19 93 VAL A C 1
ATOM 717 O O . VAL A 1 93 ? -6.769 0.050 13.710 1.00 93.19 93 VAL A O 1
ATOM 720 N N . SER A 1 94 ? -6.602 -2.159 13.976 1.00 94.44 94 SER A N 1
ATOM 721 C CA . SER A 1 94 ? -5.841 -2.342 12.735 1.00 94.44 94 SER A CA 1
ATOM 722 C C . SER A 1 94 ? -6.689 -2.056 11.488 1.00 94.44 94 SER A C 1
ATOM 724 O O . SER A 1 94 ? -7.880 -2.370 11.443 1.00 94.44 94 SER A O 1
ATOM 726 N N . THR A 1 95 ? -6.061 -1.547 10.426 1.00 92.19 95 THR A N 1
ATOM 727 C CA . THR A 1 95 ? -6.716 -1.317 9.123 1.00 92.19 95 THR A CA 1
ATOM 728 C C . THR A 1 95 ? -7.307 -2.598 8.531 1.00 92.19 95 THR A C 1
ATOM 730 O O . THR A 1 95 ? -8.382 -2.567 7.933 1.00 92.19 95 THR A O 1
ATOM 733 N N . SER A 1 96 ? -6.655 -3.744 8.744 1.00 94.12 96 SER A N 1
ATOM 734 C CA . SER A 1 96 ? -7.174 -5.062 8.361 1.00 94.12 96 SER A CA 1
ATOM 735 C C . SER A 1 96 ? -8.481 -5.396 9.080 1.00 94.12 96 SER A C 1
ATOM 737 O O . SER A 1 96 ? -9.415 -5.899 8.459 1.00 94.12 96 SER A O 1
ATOM 739 N N . GLN A 1 97 ? -8.580 -5.084 10.376 1.00 92.81 97 GLN A N 1
ATOM 740 C CA . GLN A 1 97 ? -9.801 -5.299 11.149 1.00 92.81 97 GLN A CA 1
ATOM 741 C C . GLN A 1 97 ? -10.933 -4.376 10.691 1.00 92.81 97 GLN A C 1
ATOM 743 O O . GLN A 1 97 ? -12.062 -4.843 10.573 1.00 92.81 97 GLN A O 1
ATOM 748 N N . VAL A 1 98 ? -10.640 -3.108 10.378 1.00 92.25 98 VAL A N 1
ATOM 749 C CA . VAL A 1 98 ? -11.627 -2.186 9.788 1.00 92.25 98 VAL A CA 1
ATOM 750 C C . VAL A 1 98 ? -12.162 -2.744 8.471 1.00 92.25 98 VAL A C 1
ATOM 752 O O . VAL A 1 98 ? -13.370 -2.817 8.295 1.00 92.25 98 VAL A O 1
ATOM 755 N N . ARG A 1 99 ? -11.290 -3.206 7.565 1.00 91.00 99 ARG A N 1
ATOM 756 C CA . ARG A 1 99 ? -11.716 -3.796 6.283 1.00 91.00 99 ARG A CA 1
ATOM 757 C C . ARG A 1 99 ? -12.607 -5.020 6.478 1.00 91.00 99 ARG A C 1
ATOM 759 O O . ARG A 1 99 ? -13.650 -5.104 5.844 1.00 91.00 99 ARG A O 1
ATOM 766 N N . LYS A 1 100 ? -12.238 -5.918 7.397 1.00 93.56 100 LYS A N 1
ATOM 767 C CA . LYS A 1 100 ? -13.046 -7.099 7.729 1.00 93.56 100 LYS A CA 1
ATOM 768 C C . LYS A 1 100 ? -14.417 -6.715 8.289 1.00 93.56 100 LYS A C 1
ATOM 770 O O . LYS A 1 100 ? -15.415 -7.337 7.941 1.00 93.56 100 LYS A O 1
ATOM 775 N N . LEU A 1 101 ? -14.476 -5.701 9.155 1.00 91.25 101 LEU A N 1
ATOM 776 C CA . LEU A 1 101 ? -15.740 -5.189 9.688 1.00 91.25 101 LEU A CA 1
ATOM 777 C C . LEU A 1 101 ? -16.584 -4.538 8.585 1.00 91.25 101 LEU A C 1
ATOM 779 O O . LEU A 1 101 ? -17.765 -4.846 8.490 1.00 91.25 101 LEU A O 1
ATOM 783 N N . ALA A 1 102 ? -15.995 -3.720 7.714 1.00 90.25 102 ALA A N 1
ATOM 784 C CA . ALA A 1 102 ? -16.705 -3.141 6.574 1.00 90.25 102 ALA A CA 1
ATOM 785 C C . ALA A 1 102 ? -17.301 -4.210 5.660 1.00 90.25 102 ALA A C 1
ATOM 787 O O . ALA A 1 102 ? -18.475 -4.125 5.329 1.00 90.25 102 ALA A O 1
ATOM 788 N N . GLU A 1 103 ? -16.535 -5.247 5.323 1.00 90.69 103 GLU A N 1
ATOM 789 C CA . GLU A 1 103 ? -17.020 -6.375 4.525 1.00 90.69 103 GLU A CA 1
ATOM 790 C C . GLU A 1 103 ? -18.158 -7.128 5.232 1.00 90.69 103 GLU A C 1
ATOM 792 O O . GLU A 1 103 ? -19.197 -7.386 4.636 1.00 90.69 103 GLU A O 1
ATOM 797 N N . THR A 1 104 ? -18.005 -7.410 6.531 1.00 91.56 104 THR A N 1
ATOM 798 C CA . THR A 1 104 ? -19.017 -8.130 7.329 1.00 91.56 104 THR A CA 1
ATOM 799 C C . THR A 1 104 ? -20.336 -7.359 7.438 1.00 91.56 104 THR A C 1
ATOM 801 O O . THR A 1 104 ? -21.403 -7.968 7.485 1.00 91.56 104 THR A O 1
ATOM 804 N N . TYR A 1 105 ? -20.273 -6.028 7.518 1.00 90.06 105 TYR A N 1
ATOM 805 C CA . TYR A 1 105 ? -21.436 -5.165 7.746 1.00 90.06 105 TYR A CA 1
ATOM 806 C C . TYR A 1 105 ? -21.887 -4.384 6.502 1.00 90.06 105 TYR A C 1
ATOM 808 O O . TYR A 1 105 ? -22.813 -3.580 6.615 1.00 90.06 105 TYR A O 1
ATOM 816 N N . GLY A 1 106 ? -21.264 -4.630 5.344 1.00 88.31 106 GLY A N 1
ATOM 817 C CA . GLY A 1 106 ? -21.592 -3.999 4.065 1.00 88.31 106 GLY A CA 1
ATOM 818 C C . GLY A 1 106 ? -21.333 -2.492 4.009 1.00 88.31 106 GLY A C 1
ATOM 819 O O . GLY A 1 106 ? -22.074 -1.798 3.332 1.00 88.31 106 GLY A O 1
ATOM 820 N N . VAL A 1 107 ? -20.338 -1.982 4.743 1.00 87.94 107 VAL A N 1
ATOM 821 C CA . VAL A 1 107 ? -20.021 -0.543 4.787 1.00 87.94 107 VAL A CA 1
ATOM 822 C C . VAL A 1 107 ? -19.002 -0.195 3.709 1.00 87.94 107 VAL A C 1
ATOM 824 O O . VAL A 1 107 ? -17.895 -0.746 3.698 1.00 87.94 107 VAL A O 1
ATOM 827 N N . GLU A 1 108 ? -19.321 0.767 2.848 1.00 85.75 108 GLU A N 1
ATOM 828 C CA . GLU A 1 108 ? -18.362 1.264 1.862 1.00 85.75 108 GLU A CA 1
ATOM 829 C C . GLU A 1 108 ? -17.328 2.207 2.500 1.00 85.75 108 GLU A C 1
ATOM 831 O O . GLU A 1 108 ? -17.645 3.243 3.086 1.00 85.75 108 GLU A O 1
ATOM 836 N N . ILE A 1 109 ? -16.046 1.852 2.373 1.00 87.44 109 ILE A N 1
ATOM 837 C CA . ILE A 1 109 ? -14.921 2.684 2.819 1.00 87.44 109 ILE A CA 1
ATOM 838 C C . ILE A 1 109 ? -14.346 3.428 1.617 1.00 87.44 109 ILE A C 1
ATOM 840 O O . ILE A 1 109 ? -14.149 2.832 0.552 1.00 87.44 109 ILE A O 1
ATOM 844 N N . LEU A 1 110 ? -13.964 4.694 1.810 1.00 83.62 110 LEU A N 1
ATOM 845 C CA . LEU A 1 110 ? -13.243 5.454 0.797 1.00 83.62 110 LEU A CA 1
ATOM 846 C C . LEU A 1 110 ? -11.943 4.724 0.427 1.00 83.62 110 LEU A C 1
ATOM 848 O O . LEU A 1 110 ? -11.010 4.581 1.231 1.00 83.62 110 LEU A O 1
ATOM 852 N N . LYS A 1 111 ? -11.866 4.244 -0.816 1.00 77.81 111 LYS A N 1
ATOM 853 C CA . LYS A 1 111 ? -10.636 3.660 -1.350 1.00 77.81 111 LYS A CA 1
ATOM 854 C C . LYS A 1 111 ? -9.626 4.788 -1.513 1.00 77.81 111 LYS A C 1
ATOM 856 O O . LYS A 1 111 ? -9.758 5.620 -2.407 1.00 77.81 111 LYS A O 1
ATOM 861 N N . LYS A 1 112 ? -8.597 4.807 -0.660 1.00 71.44 112 LYS A N 1
ATOM 862 C CA . LYS A 1 112 ? -7.426 5.665 -0.876 1.00 71.44 112 LYS A CA 1
ATOM 863 C C . LYS A 1 112 ? -6.916 5.391 -2.291 1.00 71.44 112 LYS A C 1
ATOM 865 O O . LYS A 1 112 ? -6.805 4.221 -2.665 1.00 71.44 112 LYS A O 1
ATOM 870 N N . GLY A 1 113 ? -6.687 6.459 -3.058 1.00 62.28 113 GLY A N 1
ATOM 871 C CA . GLY A 1 113 ? -6.397 6.388 -4.488 1.00 62.28 113 GLY A CA 1
ATOM 872 C C . GLY A 1 113 ? -5.443 5.245 -4.820 1.00 62.28 113 GLY A C 1
ATOM 873 O O . GLY A 1 113 ? -4.406 5.076 -4.169 1.00 62.28 113 GLY A O 1
ATOM 874 N N . SER A 1 114 ? -5.824 4.428 -5.807 1.00 61.41 114 SER A N 1
ATOM 875 C CA . SER A 1 114 ? -4.931 3.414 -6.360 1.00 61.41 114 SER A CA 1
ATOM 876 C C . SER A 1 114 ? -3.605 4.092 -6.693 1.00 61.41 114 SER A C 1
ATOM 878 O O . SER A 1 114 ? -3.595 5.163 -7.301 1.00 61.41 114 SER A O 1
ATOM 880 N N . ARG A 1 115 ? -2.486 3.513 -6.243 1.00 68.19 115 ARG A N 1
ATOM 881 C CA . ARG A 1 115 ? -1.155 4.048 -6.564 1.00 68.19 115 ARG A CA 1
ATOM 882 C C . ARG A 1 115 ? -1.088 4.263 -8.073 1.00 68.19 115 ARG A C 1
ATOM 884 O O . ARG A 1 115 ? -1.384 3.321 -8.806 1.00 68.19 115 ARG A O 1
ATOM 891 N N . ALA A 1 116 ? -0.696 5.465 -8.496 1.00 77.06 116 ALA A N 1
ATOM 892 C CA . ALA A 1 116 ? -0.599 5.810 -9.907 1.00 77.06 116 ALA A CA 1
ATOM 893 C C . ALA A 1 116 ? 0.165 4.710 -10.661 1.00 77.06 116 ALA A C 1
ATOM 895 O O . ALA A 1 116 ? 1.274 4.315 -10.277 1.00 77.06 116 ALA A O 1
ATOM 896 N N . GLY A 1 117 ? -0.498 4.143 -11.666 1.00 85.00 117 GLY A N 1
ATOM 897 C CA . GLY A 1 117 ? 0.126 3.207 -12.589 1.00 85.00 117 GLY A CA 1
ATOM 898 C C . GLY A 1 117 ? 1.091 3.930 -13.533 1.00 85.00 117 GLY A C 1
ATOM 899 O O . GLY A 1 117 ? 1.134 5.162 -13.526 1.00 85.00 117 GLY A O 1
ATOM 900 N N . PRO A 1 118 ? 1.848 3.180 -14.350 1.00 91.56 118 PRO A N 1
ATOM 901 C CA . PRO A 1 118 ? 2.624 3.776 -15.432 1.00 91.56 118 PRO A CA 1
ATOM 902 C C . PRO A 1 118 ? 1.694 4.533 -16.383 1.00 91.56 118 PRO A C 1
ATOM 904 O O . PRO A 1 118 ? 0.581 4.069 -16.656 1.00 91.56 118 PRO A O 1
ATOM 907 N N . SER A 1 119 ? 2.155 5.665 -16.916 1.00 92.81 119 SER A N 1
ATOM 908 C CA . SER A 1 119 ? 1.486 6.301 -18.052 1.00 92.81 119 SER A CA 1
ATOM 909 C C . SER A 1 119 ? 1.530 5.386 -19.287 1.00 92.81 119 SER A C 1
ATOM 911 O O . SER A 1 119 ? 2.318 4.437 -19.350 1.00 92.81 119 SER A O 1
ATOM 913 N N . ALA A 1 120 ? 0.688 5.660 -20.287 1.00 93.25 120 ALA A N 1
ATOM 914 C CA . ALA A 1 120 ? 0.684 4.892 -21.534 1.00 93.25 120 ALA A CA 1
ATOM 915 C C . ALA A 1 120 ? 2.054 4.931 -22.243 1.00 93.25 120 ALA A C 1
ATOM 917 O O . ALA A 1 120 ? 2.528 3.902 -22.721 1.00 93.25 120 ALA A O 1
ATOM 918 N N . GLU A 1 121 ? 2.718 6.090 -22.229 1.00 94.38 121 GLU A N 1
ATOM 919 C CA . GLU A 1 121 ? 4.065 6.278 -22.782 1.00 94.38 121 GLU A CA 1
ATOM 920 C C . GLU A 1 121 ? 5.111 5.468 -22.015 1.00 94.38 121 GLU A C 1
ATOM 922 O O . GLU A 1 121 ? 5.888 4.729 -22.614 1.00 94.38 121 GLU A O 1
ATOM 927 N N . GLN A 1 122 ? 5.083 5.524 -20.679 1.00 95.31 122 GLN A N 1
ATOM 928 C CA . GLN A 1 122 ? 5.992 4.737 -19.843 1.00 95.31 122 GLN A CA 1
ATOM 929 C C . GLN A 1 122 ? 5.815 3.241 -20.093 1.00 95.31 122 GLN A C 1
ATOM 931 O O . GLN A 1 122 ? 6.787 2.495 -20.092 1.00 95.31 122 GLN A O 1
ATOM 936 N N . LEU A 1 123 ? 4.586 2.790 -20.332 1.00 95.44 123 LEU A N 1
ATOM 937 C CA . LEU A 1 123 ? 4.289 1.392 -20.614 1.00 95.44 123 LEU A CA 1
ATOM 938 C C . LEU A 1 123 ? 4.786 0.949 -21.998 1.00 95.44 123 LEU A C 1
ATOM 940 O O . LEU A 1 123 ? 5.286 -0.170 -22.128 1.00 95.44 123 LEU A O 1
ATOM 944 N N . ALA A 1 124 ? 4.676 1.807 -23.015 1.00 95.25 124 ALA A N 1
ATOM 945 C CA . ALA A 1 124 ? 5.281 1.560 -24.322 1.00 95.25 124 ALA A CA 1
ATOM 946 C C . ALA A 1 124 ? 6.809 1.453 -24.199 1.00 95.25 124 ALA A C 1
ATOM 948 O O . ALA A 1 124 ? 7.409 0.494 -24.687 1.00 95.25 124 ALA A O 1
ATOM 949 N N . GLU A 1 125 ? 7.413 2.364 -23.438 1.00 96.00 125 GLU A N 1
ATOM 950 C CA . GLU A 1 125 ? 8.854 2.394 -23.214 1.00 96.00 125 GLU A CA 1
ATOM 951 C C . GLU A 1 125 ? 9.348 1.180 -22.417 1.00 96.00 125 GLU A C 1
ATOM 953 O O . GLU A 1 125 ? 10.363 0.573 -22.754 1.00 96.00 125 GLU A O 1
ATOM 958 N N . MET A 1 126 ? 8.586 0.745 -21.410 1.00 96.38 126 MET A N 1
ATOM 959 C CA . MET A 1 126 ? 8.848 -0.495 -20.676 1.00 96.38 126 MET A CA 1
ATOM 960 C C . MET A 1 126 ? 8.919 -1.709 -21.601 1.00 96.38 126 MET A C 1
ATOM 962 O O . MET A 1 126 ? 9.808 -2.544 -21.439 1.00 96.38 126 MET A O 1
ATOM 966 N N . ARG A 1 127 ? 7.989 -1.819 -22.558 1.00 96.19 127 ARG A N 1
ATOM 967 C CA . ARG A 1 127 ? 7.961 -2.930 -23.520 1.00 96.19 127 ARG A CA 1
ATOM 968 C C . ARG A 1 127 ? 9.150 -2.873 -24.474 1.00 96.19 127 ARG A C 1
ATOM 970 O O . ARG A 1 127 ? 9.762 -3.910 -24.710 1.00 96.19 127 ARG A O 1
ATOM 977 N N . ARG A 1 128 ? 9.507 -1.679 -24.959 1.00 96.62 128 ARG A N 1
ATOM 978 C CA . ARG A 1 128 ? 10.686 -1.462 -25.810 1.00 96.62 128 ARG A CA 1
ATOM 979 C C . ARG A 1 128 ? 11.970 -1.909 -25.107 1.00 96.62 128 ARG A C 1
ATOM 981 O O . ARG A 1 128 ? 12.688 -2.761 -25.615 1.00 96.62 128 ARG A O 1
ATOM 988 N N . LEU A 1 129 ? 12.202 -1.416 -23.892 1.00 95.56 129 LEU A N 1
ATOM 989 C CA . LEU A 1 129 ? 13.402 -1.723 -23.106 1.00 95.56 129 LEU A CA 1
ATOM 990 C C . LEU A 1 129 ? 13.476 -3.195 -22.677 1.00 95.56 129 LEU A C 1
ATOM 992 O O . LEU A 1 129 ? 14.563 -3.767 -22.600 1.00 95.56 129 LEU A O 1
ATOM 996 N N . SER A 1 130 ? 12.326 -3.813 -22.400 1.00 94.31 130 SER A N 1
ATOM 997 C CA . SER A 1 130 ? 12.231 -5.251 -22.136 1.00 94.31 130 SER A CA 1
ATOM 998 C C . SER A 1 130 ? 12.639 -6.072 -23.363 1.00 94.31 130 SER A C 1
ATOM 1000 O O . SER A 1 130 ? 13.444 -6.991 -23.225 1.00 94.31 130 SER A O 1
ATOM 1002 N N . ALA A 1 131 ? 12.174 -5.698 -24.561 1.00 93.38 131 ALA A N 1
ATOM 1003 C CA . ALA A 1 131 ? 12.563 -6.348 -25.814 1.00 93.38 131 ALA A CA 1
ATOM 1004 C C . ALA A 1 131 ? 14.062 -6.179 -26.133 1.00 93.38 131 ALA A C 1
ATOM 1006 O O . ALA A 1 131 ? 14.691 -7.094 -26.656 1.00 93.38 131 ALA A O 1
ATOM 1007 N N . GLU A 1 132 ? 14.655 -5.046 -25.751 1.00 94.06 132 GLU A N 1
ATOM 1008 C CA . GLU A 1 132 ? 16.096 -4.775 -25.867 1.00 94.06 132 GLU A CA 1
ATOM 1009 C C . GLU A 1 132 ? 16.949 -5.512 -24.812 1.00 94.06 132 GLU A C 1
ATOM 1011 O O . GLU A 1 132 ? 18.162 -5.322 -24.759 1.00 94.06 132 GLU A O 1
ATOM 1016 N N . ASN A 1 133 ? 16.345 -6.344 -23.951 1.00 92.62 133 ASN A N 1
ATOM 1017 C CA . ASN A 1 133 ? 17.005 -6.999 -22.813 1.00 92.62 133 ASN A CA 1
ATOM 1018 C C . ASN A 1 133 ? 17.725 -6.020 -21.865 1.00 92.62 133 ASN A C 1
ATOM 1020 O O . ASN A 1 133 ? 18.672 -6.395 -21.168 1.00 92.62 133 ASN A O 1
ATOM 1024 N N . SER A 1 134 ? 17.256 -4.770 -21.789 1.00 92.44 134 SER A N 1
ATOM 1025 C CA . SER A 1 134 ? 17.809 -3.776 -20.869 1.00 92.44 134 SER A CA 1
ATOM 1026 C C . SER A 1 134 ? 17.707 -4.257 -19.425 1.00 92.44 134 SER A C 1
ATOM 1028 O O . SER A 1 134 ? 16.723 -4.892 -19.020 1.00 92.44 134 SER A O 1
ATOM 1030 N N . THR A 1 135 ? 18.710 -3.920 -18.610 1.00 95.50 135 THR A N 1
ATOM 1031 C CA . THR A 1 135 ? 18.648 -4.240 -17.183 1.00 95.50 135 THR A CA 1
ATOM 1032 C C . THR A 1 135 ? 17.561 -3.412 -16.502 1.00 95.50 135 THR A C 1
ATOM 1034 O O . THR A 1 135 ? 17.300 -2.264 -16.868 1.00 95.50 135 THR A O 1
ATOM 1037 N N . LEU A 1 136 ? 16.955 -3.961 -15.445 1.00 95.62 136 LEU A N 1
ATOM 1038 C CA . LEU A 1 136 ? 15.931 -3.254 -14.663 1.00 95.62 136 LEU A CA 1
ATOM 1039 C C . LEU A 1 136 ? 16.408 -1.874 -14.173 1.00 95.62 136 LEU A C 1
ATOM 1041 O O . LEU A 1 136 ? 15.612 -0.942 -14.081 1.00 95.62 136 LEU A O 1
ATOM 1045 N N . ARG A 1 137 ? 17.694 -1.736 -13.819 1.00 94.69 137 ARG A N 1
ATOM 1046 C CA . ARG A 1 137 ? 18.241 -0.465 -13.318 1.00 94.69 137 ARG A CA 1
ATOM 1047 C C . ARG A 1 137 ? 18.348 0.577 -14.421 1.00 94.69 137 ARG A C 1
ATOM 1049 O O . ARG A 1 137 ? 17.974 1.722 -14.177 1.00 94.69 137 ARG A O 1
ATOM 1056 N N . ASP A 1 138 ? 18.825 0.182 -15.595 1.00 94.94 138 ASP A N 1
ATOM 1057 C CA . ASP A 1 138 ? 18.994 1.098 -16.723 1.00 94.94 138 ASP A CA 1
ATOM 1058 C C . ASP A 1 138 ? 17.633 1.530 -17.260 1.00 94.94 138 ASP A C 1
ATOM 1060 O O . ASP A 1 138 ? 17.388 2.724 -17.426 1.00 94.94 138 ASP A O 1
ATOM 1064 N N . ALA A 1 139 ? 16.696 0.585 -17.377 1.00 95.31 139 ALA A N 1
ATOM 1065 C CA . ALA A 1 139 ? 15.323 0.880 -17.760 1.00 95.31 139 ALA A CA 1
ATOM 1066 C C . ALA A 1 139 ? 14.627 1.821 -16.760 1.00 95.31 139 ALA A C 1
ATOM 1068 O O . ALA A 1 139 ? 13.936 2.759 -17.151 1.00 95.31 139 ALA A O 1
ATOM 1069 N N . ALA A 1 140 ? 14.844 1.620 -15.457 1.00 95.81 140 ALA A N 1
ATOM 1070 C CA . ALA A 1 140 ? 14.280 2.488 -14.425 1.00 95.81 140 ALA A CA 1
ATOM 1071 C C . ALA A 1 140 ? 14.876 3.899 -14.472 1.00 95.81 140 ALA A C 1
ATOM 1073 O O . ALA A 1 140 ? 14.142 4.879 -14.338 1.00 95.81 140 ALA A O 1
ATOM 1074 N N . LYS A 1 141 ? 16.188 4.004 -14.712 1.00 96.81 141 LYS A N 1
ATOM 1075 C CA . LYS A 1 141 ? 16.873 5.285 -14.905 1.00 96.81 141 LYS A CA 1
ATOM 1076 C C . LYS A 1 141 ? 16.342 6.017 -16.138 1.00 96.81 141 LYS A C 1
ATOM 1078 O O . LYS A 1 141 ? 16.111 7.216 -16.049 1.00 96.81 141 LYS A O 1
ATOM 1083 N N . TRP A 1 142 ? 16.113 5.300 -17.237 1.00 95.50 142 TRP A N 1
ATOM 1084 C CA . TRP A 1 142 ? 15.581 5.854 -18.482 1.00 95.50 142 TRP A CA 1
ATOM 1085 C C . TRP A 1 142 ? 14.155 6.391 -18.327 1.00 95.50 142 TRP A C 1
ATOM 1087 O O . TRP A 1 142 ? 13.874 7.527 -18.685 1.00 95.50 142 TRP A O 1
ATOM 1097 N N . ILE A 1 143 ? 13.268 5.605 -17.714 1.00 94.56 143 ILE A N 1
ATOM 1098 C CA . ILE A 1 143 ? 11.859 5.973 -17.497 1.00 94.56 143 ILE A CA 1
ATOM 1099 C C . ILE A 1 143 ? 11.705 7.038 -16.388 1.00 94.56 143 ILE A C 1
ATOM 1101 O O . ILE A 1 143 ? 10.648 7.652 -16.247 1.00 94.56 143 ILE A O 1
ATOM 1105 N N . GLY A 1 144 ? 12.749 7.268 -15.584 1.00 95.50 144 GLY A N 1
ATOM 1106 C CA . GLY A 1 144 ? 12.732 8.237 -14.487 1.00 95.50 144 GLY A CA 1
ATOM 1107 C C . GLY A 1 144 ? 11.998 7.739 -13.238 1.00 95.50 144 GLY A C 1
ATOM 1108 O O . GLY A 1 144 ? 11.461 8.531 -12.466 1.00 95.50 144 GLY A O 1
ATOM 1109 N N . VAL A 1 145 ? 11.956 6.424 -13.016 1.00 95.25 145 VAL A N 1
ATOM 1110 C CA . VAL A 1 145 ? 11.278 5.806 -11.865 1.00 95.25 145 VAL A CA 1
ATOM 1111 C C . VAL A 1 145 ? 12.242 4.986 -11.017 1.00 95.25 145 VAL A C 1
ATOM 1113 O O . VAL A 1 145 ? 13.331 4.603 -11.435 1.00 95.25 145 VAL A O 1
ATOM 1116 N N . ARG A 1 146 ? 11.850 4.681 -9.775 1.00 95.94 146 ARG A N 1
ATOM 1117 C CA . ARG A 1 146 ? 12.654 3.800 -8.919 1.00 95.94 146 ARG A CA 1
ATOM 1118 C C . ARG A 1 146 ? 12.610 2.358 -9.456 1.00 95.94 146 ARG A C 1
ATOM 1120 O O . ARG A 1 146 ? 11.528 1.899 -9.820 1.00 95.94 146 ARG A O 1
ATOM 1127 N N . PRO A 1 147 ? 13.715 1.584 -9.400 1.00 95.56 147 PRO A N 1
ATOM 1128 C CA . PRO A 1 147 ? 13.742 0.204 -9.901 1.00 95.56 147 PRO A CA 1
ATOM 1129 C C . PRO A 1 147 ? 12.668 -0.713 -9.305 1.00 95.56 147 PRO A C 1
ATOM 1131 O O . PRO A 1 147 ? 12.126 -1.560 -10.004 1.00 95.56 147 PRO A O 1
ATOM 1134 N N . HIS A 1 148 ? 12.313 -0.530 -8.027 1.00 95.12 148 HIS A N 1
ATOM 1135 C CA . HIS A 1 148 ? 11.246 -1.316 -7.398 1.00 95.12 148 HIS A CA 1
ATOM 1136 C C . HIS A 1 148 ? 9.850 -0.966 -7.941 1.00 95.12 148 HIS A C 1
ATOM 1138 O O . HIS A 1 148 ? 9.000 -1.847 -8.038 1.00 95.12 148 HIS A O 1
ATOM 1144 N N . THR A 1 149 ? 9.613 0.300 -8.302 1.00 94.38 149 THR A N 1
ATOM 1145 C CA . THR A 1 149 ? 8.367 0.744 -8.936 1.00 94.38 149 THR A CA 1
ATOM 1146 C C . THR A 1 149 ? 8.244 0.114 -10.313 1.00 94.38 149 THR A C 1
ATOM 1148 O O . THR A 1 149 ? 7.212 -0.475 -10.617 1.00 94.38 149 THR A O 1
ATOM 1151 N N . LEU A 1 150 ? 9.327 0.165 -11.097 1.00 95.19 150 LEU A N 1
ATOM 1152 C CA . LEU A 1 150 ? 9.376 -0.440 -12.423 1.00 95.19 150 LEU A CA 1
ATOM 1153 C C .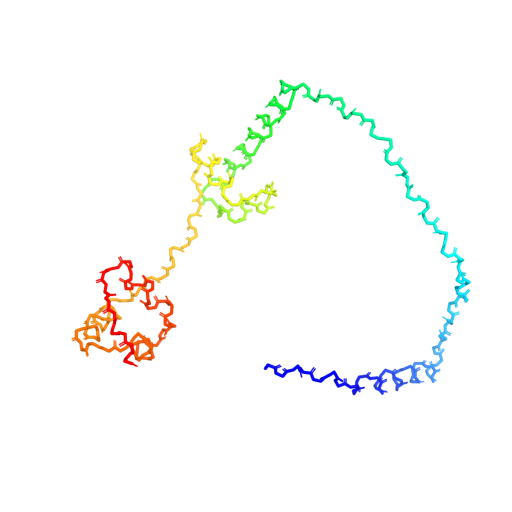 LEU A 1 150 ? 9.169 -1.956 -12.365 1.00 95.19 150 LEU A C 1
ATOM 1155 O O . LEU A 1 150 ? 8.384 -2.496 -13.136 1.00 95.19 150 LEU A O 1
ATOM 1159 N N . ARG A 1 151 ? 9.826 -2.629 -11.410 1.00 94.69 151 ARG A N 1
ATOM 1160 C CA . ARG A 1 151 ? 9.660 -4.068 -11.180 1.00 94.69 151 ARG A CA 1
ATOM 1161 C C . ARG A 1 151 ? 8.209 -4.412 -10.889 1.00 94.69 151 ARG A C 1
ATOM 1163 O O . ARG A 1 151 ? 7.652 -5.255 -11.567 1.00 94.69 151 ARG A O 1
ATOM 1170 N N . ARG A 1 152 ? 7.587 -3.710 -9.939 1.00 94.38 152 ARG A N 1
ATOM 1171 C CA . ARG A 1 152 ? 6.179 -3.918 -9.594 1.00 94.38 152 ARG A CA 1
ATOM 1172 C C . ARG A 1 152 ? 5.266 -3.714 -10.804 1.00 94.38 152 ARG A C 1
ATOM 1174 O O . ARG A 1 152 ? 4.394 -4.534 -11.049 1.00 94.38 152 ARG A O 1
ATOM 1181 N N . TRP A 1 153 ? 5.457 -2.628 -11.554 1.00 94.81 153 TRP A N 1
ATOM 1182 C CA . TRP A 1 153 ? 4.672 -2.374 -12.763 1.00 94.81 153 TRP A CA 1
ATOM 1183 C C . TRP A 1 153 ? 4.846 -3.470 -13.815 1.00 94.81 153 TRP A C 1
ATOM 1185 O O . TRP A 1 153 ? 3.878 -3.779 -14.509 1.00 94.81 153 TRP A O 1
ATOM 1195 N N . GLY A 1 154 ? 6.055 -4.030 -13.922 1.00 93.69 154 GLY A N 1
ATOM 1196 C CA . GLY A 1 154 ? 6.371 -5.162 -14.785 1.00 93.69 154 GLY A CA 1
ATOM 1197 C C . GLY A 1 154 ? 5.712 -6.455 -14.313 1.00 93.69 154 GLY A C 1
ATOM 1198 O O . GLY A 1 154 ? 5.045 -7.097 -15.115 1.00 93.69 154 GLY A O 1
ATOM 1199 N N . ASP A 1 155 ? 5.802 -6.779 -13.021 1.00 93.19 155 ASP A N 1
ATOM 1200 C CA . ASP A 1 155 ? 5.167 -7.953 -12.405 1.00 93.19 155 ASP A CA 1
ATOM 1201 C C . ASP A 1 155 ? 3.639 -7.924 -12.607 1.00 93.19 155 ASP A C 1
ATOM 1203 O O . ASP A 1 155 ? 3.053 -8.913 -13.039 1.00 93.19 155 ASP A O 1
ATOM 1207 N N . ASP A 1 156 ? 3.004 -6.761 -12.406 1.00 90.62 156 ASP A N 1
ATOM 1208 C CA . ASP A 1 156 ? 1.561 -6.556 -12.617 1.00 90.62 156 ASP A CA 1
ATOM 1209 C C . ASP A 1 156 ? 1.127 -6.765 -14.091 1.00 90.62 156 ASP A C 1
ATOM 1211 O O . ASP A 1 156 ? -0.064 -6.891 -14.372 1.00 90.62 156 ASP A O 1
ATOM 1215 N N . ARG A 1 157 ? 2.065 -6.736 -15.052 1.00 91.56 157 ARG A N 1
ATOM 1216 C CA . ARG A 1 157 ? 1.800 -6.720 -16.509 1.00 91.56 157 ARG A CA 1
ATOM 1217 C C . ARG A 1 157 ? 2.550 -7.796 -17.299 1.00 91.56 157 ARG A C 1
ATOM 1219 O O . ARG A 1 157 ? 2.484 -7.786 -18.526 1.00 91.56 157 ARG A O 1
ATOM 1226 N N . GLY A 1 158 ? 3.270 -8.688 -16.623 1.00 92.75 158 GLY A N 1
ATOM 1227 C CA . GLY A 1 158 ? 4.081 -9.731 -17.253 1.00 92.75 158 GLY A CA 1
ATOM 1228 C C . GLY A 1 158 ? 5.282 -9.220 -18.062 1.00 92.75 158 GLY A C 1
ATOM 1229 O O . GLY A 1 158 ? 5.708 -9.896 -18.992 1.00 92.75 158 GLY A O 1
ATOM 1230 N N . ILE A 1 159 ? 5.826 -8.038 -17.751 1.00 94.06 159 ILE A N 1
ATOM 1231 C CA . ILE A 1 159 ? 7.013 -7.487 -18.428 1.00 94.06 159 ILE A CA 1
ATOM 1232 C C . ILE A 1 159 ? 8.258 -7.821 -17.605 1.00 94.06 159 ILE A C 1
ATOM 1234 O O . ILE A 1 159 ? 8.395 -7.375 -16.464 1.00 94.06 159 ILE A O 1
ATOM 1238 N N . THR A 1 160 ? 9.191 -8.564 -18.197 1.00 93.38 160 THR A N 1
ATOM 1239 C CA . THR A 1 160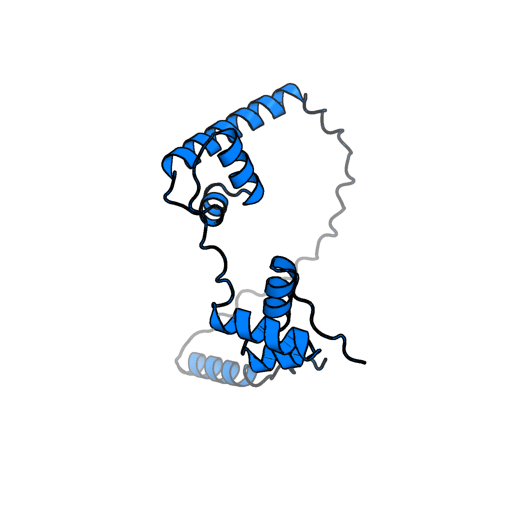 ? 10.461 -8.935 -17.562 1.00 93.38 160 THR A CA 1
ATOM 1240 C C . THR A 1 160 ? 11.628 -8.149 -18.146 1.00 93.38 160 THR A C 1
ATOM 1242 O O . THR A 1 160 ? 11.732 -7.985 -19.358 1.00 93.38 160 THR A O 1
ATOM 1245 N N . PHE A 1 161 ? 12.536 -7.694 -17.288 1.00 93.75 161 PHE A N 1
ATOM 1246 C CA . PHE A 1 161 ? 13.774 -7.027 -17.694 1.00 93.75 161 PHE A CA 1
ATOM 1247 C C . PHE A 1 161 ? 14.960 -7.985 -17.585 1.00 93.75 161 PHE A C 1
ATOM 1249 O O . PHE A 1 161 ? 14.923 -8.939 -16.799 1.00 93.75 161 PHE A O 1
ATOM 1256 N N . GLY A 1 162 ? 16.024 -7.704 -18.337 1.00 87.56 162 GLY A N 1
ATOM 1257 C CA . GLY A 1 162 ? 17.249 -8.492 -18.309 1.00 87.56 162 GLY A CA 1
ATOM 1258 C C . GLY A 1 162 ? 17.845 -8.561 -16.900 1.00 87.56 162 GLY A C 1
ATOM 1259 O O . GLY A 1 162 ? 17.827 -7.586 -16.135 1.00 87.56 162 GLY A O 1
ATOM 1260 N N . ARG A 1 163 ? 18.386 -9.729 -16.540 1.00 80.00 163 ARG A N 1
ATOM 1261 C CA . ARG A 1 163 ? 19.256 -9.855 -15.366 1.00 80.00 163 ARG A CA 1
ATOM 1262 C C . ARG A 1 163 ? 20.640 -9.363 -15.758 1.00 80.00 163 ARG A C 1
ATOM 1264 O O . ARG A 1 163 ? 21.103 -9.641 -16.858 1.00 80.00 163 ARG A O 1
ATOM 1271 N N . LYS A 1 164 ? 21.283 -8.617 -14.861 1.00 71.06 164 LYS A N 1
ATOM 1272 C CA . LYS A 1 164 ? 22.682 -8.245 -15.059 1.00 71.06 164 LYS A CA 1
ATOM 1273 C C . LYS A 1 164 ? 23.501 -9.547 -15.183 1.00 71.06 164 LYS A C 1
ATOM 1275 O O . LYS A 1 164 ? 23.268 -10.420 -14.340 1.00 71.06 164 LYS A O 1
ATOM 1280 N N . PRO A 1 165 ? 24.367 -9.696 -16.200 1.00 55.88 165 PRO A N 1
ATOM 1281 C CA . PRO A 1 165 ? 25.376 -10.747 -16.184 1.00 55.88 165 PRO A CA 1
ATOM 1282 C C . PRO A 1 165 ? 26.306 -10.588 -14.973 1.00 55.88 165 PRO A C 1
ATOM 1284 O O . PRO A 1 165 ? 26.474 -9.438 -14.485 1.00 55.88 165 PRO A O 1
#

Sequence (165 aa):
MSRPAINNEKSDDLAAQVAAFTAAGGKITQGPELKQVPRRQRSEPKAAERPRPPSTPKQDESKAKKRQRQHAEIMRSYEGRLSAEELAAILCVSTSQVRKLAETYGVEILKKGSRAGPSAEQLAEMRRLSAENSTLRDAAKWIGVRPHTLRRWGDDRGITFGRKP

Radius of gyration: 30.78 Å; chains: 1; bounding box: 53×60×74 Å

Foldseek 3Di:
DDDDDDDPPVVVVVVVVVVVCVVVVNDDPPPPDPPPDPPPPPPPPPPPCPPPPPPPVVVVVVVVVVLLVVLLVVLQVCAQNAALVVSCVVSVHDSVVSVVSCVVNVGHHHDDDDDDADDPVLVVLLQVQLVVLHALCVNCVVSVHDSVNSVVNCVVPVRDHHDDD